Protein AF-A0A8J2LI51-F1 (afdb_monomer_lite)

Foldseek 3Di:
DAWQCEDPVQKTWDADQVFQKIKIKGFAQAQAWDKWKFQQVQKDFPQPQKWKFKDAPPDDRDTDRVQWDADPRIIIHTHGHGMIMMMMGGGIDGDPPDPDSNPPRHRTDDPDPPPPDD

Structure (mmCIF, N/CA/C/O backbone):
data_AF-A0A8J2LI51-F1
#
_entry.id   AF-A0A8J2LI51-F1
#
loop_
_atom_site.group_PDB
_atom_site.id
_atom_site.type_symbol
_atom_site.label_atom_id
_atom_site.label_alt_id
_atom_site.label_comp_id
_atom_site.label_asym_id
_atom_site.label_entity_id
_atom_site.label_seq_id
_atom_site.pdbx_PDB_ins_code
_atom_site.Cartn_x
_atom_site.Cartn_y
_atom_site.Cartn_z
_atom_site.occupancy
_atom_site.B_iso_or_equiv
_atom_site.auth_seq_id
_atom_site.auth_comp_id
_atom_site.auth_asym_id
_atom_site.auth_atom_id
_atom_site.pdbx_PDB_model_num
ATOM 1 N N . PHE A 1 1 ? 15.727 -4.122 2.240 1.00 63.25 1 PHE A N 1
ATOM 2 C CA . PHE A 1 1 ? 14.869 -2.933 2.363 1.00 63.25 1 PHE A CA 1
ATOM 3 C C . PHE A 1 1 ? 15.692 -1.755 2.838 1.00 63.25 1 PHE A C 1
ATOM 5 O O . PHE A 1 1 ? 16.420 -1.892 3.815 1.00 63.25 1 PHE A O 1
ATOM 12 N N . SER A 1 2 ? 15.566 -0.632 2.143 1.00 76.00 2 SER A N 1
ATOM 13 C CA . SER A 1 2 ? 15.996 0.690 2.588 1.00 76.00 2 SER A CA 1
ATOM 14 C C . SER A 1 2 ? 14.742 1.499 2.897 1.00 76.00 2 SER A C 1
ATOM 16 O O . SER A 1 2 ? 13.801 1.472 2.102 1.00 76.00 2 SER A O 1
ATOM 18 N N . ILE A 1 3 ? 14.712 2.181 4.044 1.00 76.12 3 ILE A N 1
ATOM 19 C CA . ILE A 1 3 ? 13.626 3.114 4.362 1.00 76.12 3 ILE A CA 1
ATOM 20 C C . ILE A 1 3 ? 13.740 4.297 3.404 1.00 76.12 3 ILE A C 1
ATOM 22 O O . ILE A 1 3 ? 14.815 4.880 3.259 1.00 76.12 3 ILE A O 1
ATOM 26 N N . ILE A 1 4 ? 12.632 4.613 2.749 1.00 75.75 4 ILE A N 1
ATOM 27 C CA . ILE A 1 4 ? 12.453 5.806 1.936 1.00 75.75 4 ILE A CA 1
ATOM 28 C C . ILE A 1 4 ? 11.485 6.661 2.746 1.00 75.75 4 ILE A C 1
ATOM 30 O O . ILE A 1 4 ? 10.382 6.223 3.054 1.00 75.75 4 ILE A O 1
ATOM 34 N N . ASN A 1 5 ? 11.937 7.808 3.236 1.00 63.59 5 ASN A N 1
ATOM 35 C CA . ASN A 1 5 ? 11.139 8.561 4.198 1.00 63.59 5 ASN A CA 1
ATOM 36 C C . ASN A 1 5 ? 9.884 9.146 3.525 1.00 63.59 5 ASN A C 1
ATOM 38 O O . ASN A 1 5 ? 9.931 9.481 2.346 1.00 63.59 5 ASN A O 1
ATOM 42 N N . THR A 1 6 ? 8.804 9.303 4.284 1.00 62.47 6 THR A N 1
ATOM 43 C CA . THR A 1 6 ? 7.607 10.080 3.919 1.00 62.47 6 THR A CA 1
ATOM 44 C C . THR A 1 6 ? 7.442 11.195 4.951 1.00 62.47 6 THR A C 1
ATOM 46 O O . THR A 1 6 ? 7.780 11.024 6.121 1.00 62.47 6 THR A O 1
ATOM 49 N N . ASN A 1 7 ? 7.017 12.387 4.530 1.00 64.62 7 ASN A N 1
ATOM 50 C CA . ASN A 1 7 ? 7.160 13.602 5.346 1.00 64.62 7 ASN A CA 1
ATOM 51 C C . ASN A 1 7 ? 6.026 13.854 6.362 1.00 64.62 7 ASN A C 1
ATOM 53 O O . ASN A 1 7 ? 6.123 14.798 7.146 1.00 64.62 7 ASN A O 1
ATOM 57 N N . ASP A 1 8 ? 4.967 13.046 6.354 1.00 70.50 8 ASP A N 1
ATOM 58 C CA . ASP A 1 8 ? 3.706 13.331 7.050 1.00 70.50 8 ASP A CA 1
ATOM 59 C C . ASP A 1 8 ? 3.616 12.728 8.465 1.00 70.50 8 ASP A C 1
ATOM 61 O O . ASP A 1 8 ? 2.678 13.012 9.210 1.00 70.50 8 ASP A O 1
ATOM 65 N N . GLY A 1 9 ? 4.591 11.892 8.842 1.00 78.38 9 GLY A N 1
ATOM 66 C CA . GLY A 1 9 ? 4.656 11.199 10.132 1.00 78.38 9 GLY A CA 1
ATOM 67 C C . GLY A 1 9 ? 3.652 10.054 10.308 1.00 78.38 9 GLY A C 1
ATOM 68 O O . GLY A 1 9 ? 3.697 9.373 11.331 1.00 78.38 9 GLY A O 1
ATOM 69 N N . ASN A 1 10 ? 2.778 9.827 9.327 1.00 87.00 10 ASN A N 1
ATOM 70 C CA . ASN A 1 10 ? 1.711 8.827 9.352 1.00 87.00 10 ASN A CA 1
ATOM 71 C C . ASN A 1 10 ? 1.864 7.783 8.241 1.00 87.00 10 ASN A C 1
ATOM 73 O O . ASN A 1 10 ? 1.200 6.749 8.275 1.00 87.00 10 ASN A O 1
ATOM 77 N N . THR A 1 11 ? 2.778 8.000 7.307 1.00 88.88 11 THR A N 1
ATOM 78 C CA . THR A 1 11 ? 3.217 7.000 6.349 1.00 88.88 11 THR A CA 1
ATOM 79 C C . THR A 1 11 ? 4.655 6.574 6.654 1.00 88.88 11 THR A C 1
ATOM 81 O O . THR A 1 11 ? 5.446 7.316 7.239 1.00 88.88 11 THR A O 1
ATOM 84 N N . LEU A 1 12 ? 5.004 5.355 6.252 1.00 89.44 12 LEU A N 1
ATOM 85 C CA . LEU A 1 12 ? 6.373 4.876 6.110 1.00 89.44 12 LEU A CA 1
ATOM 86 C C . LEU A 1 12 ? 6.515 4.200 4.747 1.00 89.44 12 LEU A C 1
ATOM 88 O O . LEU A 1 12 ? 5.745 3.290 4.438 1.00 89.44 12 LEU A O 1
ATOM 92 N N . ALA A 1 13 ? 7.530 4.570 3.965 1.00 88.50 13 ALA A N 1
ATOM 93 C CA . ALA A 1 13 ? 7.878 3.859 2.741 1.00 88.50 13 ALA A CA 1
ATOM 94 C C . ALA A 1 13 ? 9.188 3.068 2.892 1.00 88.50 13 ALA A C 1
ATOM 96 O O . ALA A 1 13 ? 10.131 3.450 3.588 1.00 88.50 13 ALA A O 1
ATOM 97 N N . ALA A 1 14 ? 9.262 1.916 2.235 1.00 89.12 14 ALA A N 1
ATOM 98 C CA . ALA A 1 14 ? 10.466 1.103 2.184 1.00 89.12 14 ALA A CA 1
ATOM 99 C C . ALA A 1 14 ? 10.589 0.416 0.830 1.00 89.12 14 ALA A C 1
ATOM 101 O O . ALA A 1 14 ? 9.619 -0.117 0.301 1.00 89.12 14 ALA A O 1
ATOM 102 N N . TYR A 1 15 ? 11.802 0.372 0.289 1.00 88.81 15 TYR A N 1
ATOM 103 C CA . TYR A 1 15 ? 12.073 -0.254 -1.000 1.00 88.81 15 TYR A CA 1
ATOM 104 C C . TYR A 1 15 ? 13.153 -1.320 -0.884 1.00 88.81 15 TYR A C 1
ATOM 106 O O . TYR A 1 15 ? 14.179 -1.135 -0.225 1.00 88.81 15 TYR A O 1
ATOM 114 N N . ASP A 1 16 ? 12.941 -2.452 -1.539 1.00 89.62 16 ASP A N 1
ATOM 115 C CA . ASP A 1 16 ? 13.952 -3.476 -1.739 1.00 89.62 16 ASP A CA 1
ATOM 116 C C . ASP A 1 16 ? 14.321 -3.589 -3.216 1.00 89.62 16 ASP A C 1
ATOM 118 O O . ASP A 1 16 ? 13.618 -4.214 -4.008 1.00 89.62 16 ASP A O 1
ATOM 122 N N . ALA A 1 17 ? 15.479 -3.030 -3.564 1.00 86.19 17 ALA A N 1
ATOM 123 C CA . ALA A 1 17 ? 16.000 -3.041 -4.926 1.00 86.19 17 ALA A CA 1
ATOM 124 C C . ALA A 1 17 ? 16.315 -4.446 -5.460 1.00 86.19 17 ALA A C 1
ATOM 126 O O . ALA A 1 17 ? 16.376 -4.629 -6.670 1.00 86.19 17 ALA A O 1
ATOM 127 N N . ARG A 1 18 ? 16.530 -5.438 -4.582 1.00 87.12 18 ARG A N 1
ATOM 128 C CA . ARG A 1 18 ? 16.831 -6.815 -5.007 1.00 87.12 18 ARG A CA 1
ATOM 129 C C . ARG A 1 18 ? 15.598 -7.526 -5.546 1.00 87.12 18 ARG A C 1
ATOM 131 O O . ARG A 1 18 ? 15.700 -8.239 -6.536 1.00 87.12 18 ARG A O 1
ATOM 138 N N . SER A 1 19 ? 14.461 -7.350 -4.877 1.00 89.44 19 SER A N 1
ATOM 139 C CA . SER A 1 19 ? 13.187 -7.960 -5.268 1.00 89.44 19 SER A CA 1
ATOM 140 C C . SER A 1 19 ? 12.292 -7.034 -6.094 1.00 89.44 19 SER A C 1
ATOM 142 O O . SER A 1 19 ? 11.272 -7.490 -6.600 1.00 89.44 19 SER A O 1
ATOM 144 N N . GLY A 1 20 ? 12.646 -5.751 -6.228 1.00 89.50 20 GLY A N 1
ATOM 145 C CA . GLY A 1 20 ? 11.799 -4.754 -6.881 1.00 89.50 20 GLY A CA 1
ATOM 146 C C . GLY A 1 20 ? 10.493 -4.532 -6.120 1.00 89.50 20 GLY A C 1
ATOM 147 O O . GLY A 1 20 ? 9.427 -4.473 -6.730 1.00 89.50 20 GLY A O 1
ATOM 148 N N . THR A 1 21 ? 10.569 -4.479 -4.787 1.00 92.44 21 THR A N 1
ATOM 149 C CA . THR A 1 21 ? 9.393 -4.363 -3.912 1.00 92.44 21 THR A CA 1
ATOM 150 C C . THR A 1 21 ? 9.366 -3.004 -3.230 1.00 92.44 21 THR A C 1
ATOM 152 O O . THR A 1 21 ? 10.287 -2.682 -2.479 1.00 92.44 21 THR A O 1
ATOM 155 N N . LEU A 1 22 ? 8.296 -2.238 -3.436 1.00 91.31 22 LEU A N 1
ATOM 156 C CA . LEU A 1 22 ? 7.972 -1.042 -2.659 1.00 91.31 22 LEU A CA 1
ATOM 157 C C . LEU A 1 22 ? 6.870 -1.384 -1.657 1.00 91.31 22 LEU A C 1
ATOM 159 O O . LEU A 1 22 ? 5.852 -1.969 -2.014 1.00 91.31 22 LEU A O 1
ATOM 163 N N . VAL A 1 23 ? 7.075 -1.004 -0.404 1.00 92.88 23 VAL A N 1
ATOM 164 C CA . VAL A 1 23 ? 6.105 -1.136 0.678 1.00 92.88 23 VAL A CA 1
ATOM 165 C C . VAL A 1 23 ? 5.761 0.256 1.178 1.00 92.88 23 VAL A C 1
ATOM 167 O O . VAL A 1 23 ? 6.664 1.032 1.479 1.00 92.88 23 VAL A O 1
ATOM 170 N N . LEU A 1 24 ? 4.470 0.548 1.289 1.00 92.38 24 LEU A N 1
ATOM 171 C CA . LEU A 1 24 ? 3.933 1.733 1.948 1.00 92.38 24 LEU A CA 1
ATOM 172 C C . LEU A 1 24 ? 3.103 1.264 3.139 1.00 92.38 24 LEU A C 1
ATOM 174 O O . LEU A 1 24 ? 2.193 0.454 2.978 1.00 92.38 24 LEU A O 1
ATOM 178 N N . VAL A 1 25 ? 3.407 1.757 4.330 1.00 94.25 25 VAL A N 1
ATOM 179 C CA . VAL A 1 25 ? 2.587 1.551 5.524 1.00 94.25 25 VAL A CA 1
ATOM 180 C C . VAL A 1 25 ? 1.929 2.875 5.845 1.00 94.25 25 VAL A C 1
ATOM 182 O O . VAL A 1 25 ? 2.621 3.839 6.138 1.00 94.25 25 VAL A O 1
ATOM 185 N N . VAL A 1 26 ? 0.606 2.912 5.777 1.00 94.12 26 VAL A N 1
ATOM 186 C CA . VAL A 1 26 ? -0.215 4.102 5.993 1.00 94.12 26 VAL A CA 1
ATOM 187 C C . VAL A 1 26 ? -0.976 3.929 7.295 1.00 94.12 26 VAL A C 1
ATOM 189 O O . VAL A 1 26 ? -1.710 2.956 7.458 1.00 94.12 26 VAL A O 1
ATOM 192 N N . ILE A 1 27 ? -0.818 4.876 8.207 1.00 95.19 27 ILE A N 1
ATOM 193 C CA . ILE A 1 27 ? -1.480 4.920 9.505 1.00 95.19 27 ILE A CA 1
ATOM 194 C C . ILE A 1 27 ? -2.453 6.095 9.468 1.00 95.19 27 ILE A C 1
ATOM 196 O O . ILE A 1 27 ? -2.049 7.239 9.296 1.00 95.19 27 ILE A O 1
ATOM 200 N N . ASN A 1 28 ? -3.744 5.828 9.641 1.00 95.69 28 ASN A N 1
ATOM 201 C CA . ASN A 1 28 ? -4.725 6.870 9.906 1.00 95.69 28 ASN A CA 1
ATOM 202 C C . ASN A 1 28 ? -5.169 6.774 11.373 1.00 95.69 28 ASN A C 1
ATOM 204 O O . ASN A 1 28 ? -6.014 5.939 11.696 1.00 95.69 28 ASN A O 1
ATOM 208 N N . PRO A 1 29 ? -4.607 7.595 12.276 1.00 95.38 29 PRO A N 1
ATOM 209 C CA . PRO A 1 29 ? -5.000 7.601 13.680 1.00 95.38 29 PRO A CA 1
ATOM 210 C C . PRO A 1 29 ? -6.257 8.444 13.947 1.00 95.38 29 PRO A C 1
ATOM 212 O O . PRO A 1 29 ? -6.717 8.495 15.088 1.00 95.38 29 PRO A O 1
ATOM 215 N N . SER A 1 30 ? -6.781 9.163 12.949 1.00 95.06 30 SER A N 1
ATOM 216 C CA . SER A 1 30 ? -7.919 10.056 13.144 1.00 95.06 30 SER A CA 1
ATOM 217 C C . SER A 1 30 ? -9.237 9.281 13.223 1.00 95.06 30 SER A C 1
ATOM 219 O O . SER A 1 30 ? -9.319 8.091 12.912 1.00 95.06 30 SER A O 1
ATOM 221 N N . LYS A 1 31 ? -10.286 9.969 13.685 1.00 96.00 31 LYS A N 1
ATOM 222 C CA . LYS A 1 31 ? -11.653 9.429 13.759 1.00 96.00 31 LYS A CA 1
ATOM 223 C C . LYS A 1 31 ? -12.405 9.511 12.430 1.00 96.00 31 LYS A C 1
ATOM 225 O O . LYS A 1 31 ? -13.534 9.043 12.355 1.00 96.00 31 LYS A O 1
ATOM 230 N N . GLU A 1 32 ? -11.779 10.081 11.406 1.00 95.62 32 GLU A N 1
ATOM 231 C CA . GLU A 1 32 ? -12.374 10.304 10.095 1.00 95.62 32 GLU A CA 1
ATOM 232 C C . GLU A 1 32 ? -11.595 9.545 9.021 1.00 95.62 32 GLU A C 1
ATOM 234 O O . GLU A 1 32 ? -10.424 9.202 9.186 1.00 95.62 32 GLU A O 1
ATOM 239 N N . ASN A 1 33 ? -12.243 9.283 7.890 1.00 94.12 33 ASN A N 1
ATOM 240 C CA . ASN A 1 33 ? -11.549 8.717 6.740 1.00 94.12 33 ASN A CA 1
ATOM 241 C C . ASN A 1 33 ? -10.677 9.789 6.077 1.00 94.12 33 ASN A C 1
ATOM 243 O O . ASN A 1 33 ? -11.101 10.932 5.913 1.00 94.12 33 ASN A O 1
ATOM 247 N N . GLU A 1 34 ? -9.491 9.402 5.620 1.00 93.38 34 GLU A N 1
ATOM 248 C CA . GLU A 1 34 ? -8.531 10.316 5.004 1.00 93.38 34 GLU A CA 1
ATOM 249 C C . GLU A 1 34 ? -8.126 9.830 3.618 1.00 93.38 34 GLU A C 1
ATOM 251 O O . GLU A 1 34 ? -7.702 8.688 3.437 1.00 93.38 34 GLU A O 1
ATOM 256 N N . GLN A 1 35 ? -8.226 10.709 2.621 1.00 92.50 35 GLN A N 1
ATOM 257 C CA . GLN A 1 35 ? -7.705 10.410 1.295 1.00 92.50 35 GLN A CA 1
ATOM 258 C C . GLN A 1 35 ? -6.182 10.537 1.302 1.00 92.50 35 GLN A C 1
ATOM 260 O O . GLN A 1 35 ? -5.632 11.580 1.647 1.00 92.50 35 GLN A O 1
ATOM 265 N N . ARG A 1 36 ? -5.508 9.471 0.881 1.00 90.62 36 ARG A N 1
ATOM 266 C CA . ARG A 1 36 ? -4.058 9.385 0.746 1.00 90.62 36 ARG A CA 1
ATOM 267 C C . ARG A 1 36 ? -3.697 9.287 -0.724 1.00 90.62 36 ARG A C 1
ATOM 269 O O . ARG A 1 36 ? -4.294 8.501 -1.462 1.00 90.62 36 ARG A O 1
ATOM 276 N N . VAL A 1 37 ? -2.753 10.124 -1.139 1.00 90.12 37 VAL A N 1
ATOM 277 C CA . VAL A 1 37 ? -2.327 10.261 -2.531 1.00 90.12 37 VAL A CA 1
ATOM 278 C C . VAL A 1 37 ? -0.810 10.185 -2.580 1.00 90.12 37 VAL A C 1
ATOM 280 O O . VAL A 1 37 ? -0.126 11.002 -1.964 1.00 90.12 37 VAL A O 1
ATOM 283 N N . PHE A 1 38 ? -0.300 9.210 -3.326 1.00 87.81 38 PHE A N 1
ATOM 284 C CA . PHE A 1 38 ? 1.129 8.987 -3.501 1.00 87.81 38 PHE A CA 1
ATOM 285 C C . PHE A 1 38 ? 1.505 9.164 -4.966 1.00 87.81 38 PHE A C 1
ATOM 287 O O . PHE A 1 38 ? 0.941 8.501 -5.842 1.00 87.81 38 PHE A O 1
ATOM 294 N N . ASN A 1 39 ? 2.477 10.036 -5.225 1.00 87.31 39 ASN A N 1
ATOM 295 C CA . ASN A 1 39 ? 3.099 10.157 -6.530 1.00 87.31 39 ASN A CA 1
ATOM 296 C C . ASN A 1 39 ? 4.235 9.130 -6.648 1.00 87.31 39 ASN A C 1
ATOM 298 O O . ASN A 1 39 ? 5.212 9.174 -5.904 1.00 87.31 39 ASN A O 1
ATOM 302 N N . LEU A 1 40 ? 4.110 8.205 -7.601 1.00 87.31 40 LEU A N 1
ATOM 303 C CA . LEU A 1 40 ? 5.094 7.15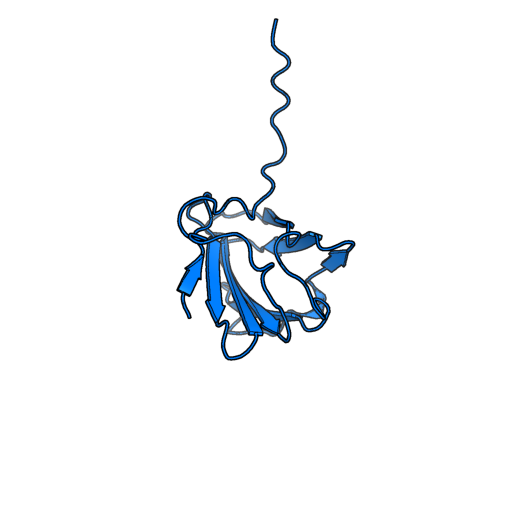8 -7.867 1.00 87.31 40 LEU A CA 1
ATOM 304 C C . LEU A 1 40 ? 5.972 7.462 -9.093 1.00 87.31 40 LEU A C 1
ATOM 306 O O . LEU A 1 40 ? 6.522 6.539 -9.689 1.00 87.31 40 LEU A O 1
ATOM 310 N N . ASP A 1 41 ? 6.123 8.726 -9.496 1.00 85.19 41 ASP A N 1
ATOM 311 C CA . ASP A 1 41 ? 6.888 9.126 -10.688 1.00 85.19 41 ASP A CA 1
ATOM 312 C C . ASP A 1 41 ? 8.347 8.656 -10.680 1.00 85.19 41 ASP A C 1
ATOM 314 O O . ASP A 1 41 ? 8.887 8.305 -11.735 1.00 85.19 41 ASP A O 1
ATOM 318 N N . LEU A 1 42 ? 8.957 8.579 -9.494 1.00 81.44 42 LEU A N 1
ATOM 319 C CA . LEU A 1 42 ? 10.321 8.076 -9.297 1.00 81.44 42 LEU A CA 1
ATOM 320 C C . LEU A 1 42 ? 10.441 6.554 -9.504 1.00 81.44 42 LEU A C 1
ATOM 322 O O . LEU A 1 42 ? 11.557 6.037 -9.631 1.00 81.44 42 LEU A O 1
ATOM 326 N N . PHE A 1 43 ? 9.309 5.846 -9.570 1.00 85.06 43 PHE A N 1
ATOM 327 C CA . PHE A 1 43 ? 9.233 4.415 -9.827 1.00 85.06 43 PHE A CA 1
ATOM 328 C C . PHE A 1 43 ? 8.841 4.110 -11.283 1.00 85.06 43 PHE A C 1
ATOM 330 O O . PHE A 1 43 ? 8.023 4.775 -11.934 1.00 85.06 43 PHE A O 1
ATOM 337 N N . PHE A 1 44 ? 9.446 3.051 -11.804 1.00 83.75 44 PHE A N 1
ATOM 338 C CA . PHE A 1 44 ? 9.268 2.518 -13.148 1.00 83.75 44 PHE A CA 1
ATOM 339 C C . PHE A 1 44 ? 8.971 1.015 -13.073 1.00 83.75 44 PHE A C 1
ATOM 341 O O . PHE A 1 44 ? 9.096 0.398 -12.016 1.00 83.75 44 PHE A O 1
ATOM 348 N N . GLY A 1 45 ? 8.574 0.417 -14.197 1.00 82.00 45 GLY A N 1
ATOM 349 C CA . GLY A 1 45 ? 8.161 -0.988 -14.257 1.00 82.00 45 GLY A CA 1
ATOM 350 C C . GLY A 1 45 ? 6.644 -1.171 -14.166 1.00 82.00 45 GLY A C 1
ATOM 351 O O . GLY A 1 45 ? 5.878 -0.249 -14.455 1.00 82.00 45 GLY A O 1
ATOM 352 N N . SER A 1 46 ? 6.209 -2.384 -13.816 1.00 80.00 46 SER A N 1
ATOM 353 C CA . SER A 1 46 ? 4.785 -2.723 -13.714 1.00 80.00 46 SER A CA 1
ATOM 354 C C . SER A 1 46 ? 4.245 -2.278 -12.359 1.00 80.00 46 SER A C 1
ATOM 356 O O . SER A 1 46 ? 4.336 -3.002 -11.377 1.00 80.00 46 SER A O 1
ATOM 358 N N . LEU A 1 47 ? 3.658 -1.084 -12.298 1.00 82.06 47 LEU A N 1
ATOM 359 C CA . LEU A 1 47 ? 3.051 -0.574 -11.063 1.00 82.06 47 LEU A CA 1
ATOM 360 C C . LEU A 1 47 ? 1.681 -1.212 -10.750 1.00 82.06 47 LEU A C 1
ATOM 362 O O . LEU A 1 47 ? 1.112 -0.948 -9.698 1.00 82.06 47 LEU A O 1
ATOM 366 N N . ASN A 1 48 ? 1.144 -2.054 -11.639 1.00 78.62 48 ASN A N 1
ATOM 367 C CA . ASN A 1 48 ? -0.216 -2.597 -11.527 1.00 78.62 48 ASN A CA 1
ATOM 368 C C . ASN A 1 48 ? -0.327 -3.789 -10.558 1.00 78.62 48 ASN A C 1
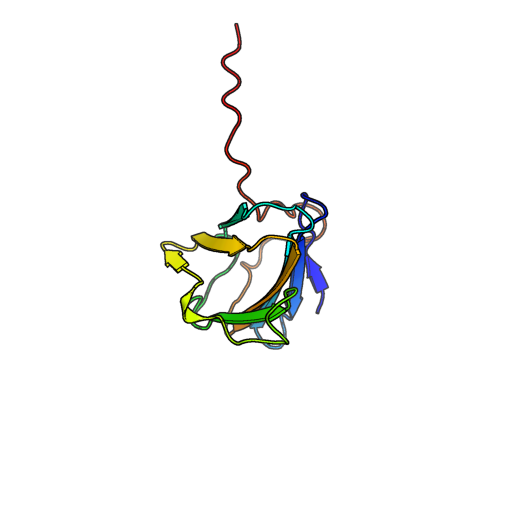ATOM 370 O O . ASN A 1 48 ? -1.429 -4.251 -10.272 1.00 78.62 48 ASN A O 1
ATOM 374 N N . GLU A 1 49 ? 0.796 -4.307 -10.058 1.00 87.62 49 GLU A N 1
ATOM 375 C CA . GLU A 1 49 ? 0.828 -5.417 -9.102 1.00 87.62 49 GLU A CA 1
ATOM 376 C C . GLU A 1 49 ? 0.828 -4.896 -7.665 1.00 87.62 49 GLU A C 1
ATOM 378 O O . GLU A 1 49 ? 1.837 -4.960 -6.958 1.00 87.62 49 GLU A O 1
ATOM 383 N N . ILE A 1 50 ? -0.321 -4.359 -7.250 1.00 93.50 50 ILE A N 1
ATOM 384 C CA . ILE A 1 50 ? -0.529 -3.820 -5.907 1.00 93.50 50 ILE A CA 1
ATOM 385 C C . ILE A 1 50 ? -1.337 -4.811 -5.079 1.00 93.50 50 ILE A C 1
ATOM 387 O O . ILE A 1 50 ? -2.432 -5.220 -5.461 1.00 93.50 50 ILE A O 1
ATOM 391 N N . THR A 1 51 ? -0.821 -5.154 -3.905 1.00 96.88 51 THR A N 1
ATOM 392 C CA . THR A 1 51 ? -1.599 -5.820 -2.858 1.00 96.88 51 THR A CA 1
ATOM 393 C C . THR A 1 51 ? -1.721 -4.905 -1.658 1.00 96.88 51 THR A C 1
ATOM 395 O O . THR A 1 51 ? -0.724 -4.309 -1.256 1.00 96.88 51 THR A O 1
ATOM 398 N N . ALA A 1 52 ? -2.907 -4.827 -1.063 1.00 97.44 52 ALA A N 1
ATOM 399 C CA . ALA A 1 52 ? -3.134 -4.048 0.144 1.00 97.44 52 ALA A CA 1
ATOM 400 C C . ALA A 1 52 ? -3.803 -4.889 1.231 1.00 97.44 52 ALA A C 1
ATOM 402 O O . ALA A 1 52 ? -4.767 -5.616 0.966 1.00 97.44 52 ALA A O 1
ATOM 403 N N . THR A 1 53 ? -3.293 -4.774 2.455 1.00 98.25 53 THR A N 1
ATOM 404 C CA . THR A 1 53 ? -3.896 -5.365 3.652 1.00 98.25 53 THR A CA 1
ATOM 405 C C . THR A 1 53 ? -4.150 -4.304 4.709 1.00 98.25 53 THR A C 1
ATOM 407 O O . THR A 1 53 ? -3.286 -3.472 4.978 1.00 98.25 53 THR A O 1
ATOM 410 N N . ARG A 1 54 ? -5.339 -4.329 5.312 1.00 98.00 54 ARG A N 1
ATOM 411 C CA . ARG A 1 54 ? -5.778 -3.365 6.323 1.00 98.00 54 ARG A CA 1
ATOM 412 C C . ARG A 1 54 ? -6.059 -4.049 7.654 1.00 98.00 54 ARG A C 1
ATOM 414 O O . ARG A 1 54 ? -6.650 -5.127 7.705 1.00 98.00 54 ARG A O 1
ATOM 421 N N . THR A 1 55 ? -5.676 -3.378 8.729 1.00 98.19 55 THR A N 1
ATOM 422 C CA . THR A 1 55 ? -6.157 -3.646 10.082 1.00 98.19 55 THR A CA 1
ATOM 423 C C . THR A 1 55 ? -6.858 -2.394 10.599 1.00 98.19 55 THR A C 1
ATOM 425 O O . THR A 1 55 ? -6.322 -1.293 10.491 1.00 98.19 55 THR A O 1
ATOM 428 N N . SER A 1 56 ? -8.056 -2.566 11.142 1.00 97.06 56 SER A N 1
ATOM 429 C CA . SER A 1 56 ? -8.918 -1.519 11.700 1.00 97.06 56 SER A CA 1
ATOM 430 C C . SER A 1 56 ? -9.663 -2.089 12.922 1.00 97.06 56 SER A C 1
ATOM 432 O O . SER A 1 56 ? -9.499 -3.273 13.229 1.00 97.06 56 SER A O 1
ATOM 434 N N . PRO A 1 57 ? -10.500 -1.317 13.638 1.00 96.56 57 PRO A N 1
ATOM 435 C CA . PRO A 1 57 ? -11.272 -1.852 14.762 1.00 96.56 57 PRO A CA 1
ATOM 436 C C . PRO A 1 57 ? -12.196 -3.023 14.384 1.00 96.56 57 PRO A C 1
ATOM 438 O O . PRO A 1 57 ? -12.532 -3.836 15.243 1.00 96.56 57 PRO A O 1
ATOM 441 N N . SER A 1 58 ? -12.608 -3.113 13.113 1.00 95.50 58 SER A N 1
ATOM 442 C CA . SER A 1 58 ? -13.519 -4.147 12.600 1.00 95.50 58 SER A CA 1
ATOM 443 C C . SER A 1 58 ? -12.867 -5.160 11.657 1.00 95.50 58 SER A C 1
ATOM 445 O O . SER A 1 58 ? -13.510 -6.138 11.284 1.00 95.50 58 SER A O 1
ATOM 447 N N . GLU A 1 59 ? -11.619 -4.944 11.244 1.00 95.38 59 GLU A N 1
ATOM 448 C CA . GLU A 1 59 ? -10.933 -5.776 10.253 1.00 95.38 59 GLU A CA 1
ATOM 449 C C . GLU A 1 59 ? -9.556 -6.189 10.761 1.00 95.38 59 GLU A C 1
ATOM 451 O O . GLU A 1 59 ? -8.779 -5.365 11.238 1.00 95.38 59 GLU A O 1
ATOM 456 N N . GLN A 1 60 ? -9.211 -7.463 10.595 1.00 96.31 60 GLN A N 1
ATOM 457 C CA . GLN A 1 60 ? -7.908 -7.985 10.985 1.00 96.31 60 GLN A CA 1
ATOM 458 C C . GLN A 1 60 ? -7.178 -8.507 9.752 1.00 96.31 60 GLN A C 1
ATOM 460 O O . GLN A 1 60 ? -7.516 -9.571 9.238 1.00 96.31 60 GLN A O 1
ATOM 465 N N . HIS A 1 61 ? -6.159 -7.771 9.299 1.00 95.94 61 HIS A N 1
ATOM 466 C CA . HIS A 1 61 ? -5.342 -8.148 8.141 1.00 95.94 61 HIS A CA 1
ATOM 467 C C . HIS A 1 61 ? -6.173 -8.451 6.873 1.00 95.94 61 HIS A C 1
ATOM 469 O O . HIS A 1 61 ? -5.870 -9.363 6.102 1.00 95.94 61 HIS A O 1
ATOM 475 N N . GLN A 1 62 ? -7.246 -7.689 6.665 1.00 98.00 62 GLN A N 1
ATOM 476 C CA . GLN A 1 62 ? -8.188 -7.867 5.567 1.00 98.00 62 GLN A CA 1
ATOM 477 C C . GLN A 1 62 ? -7.548 -7.453 4.240 1.00 98.00 62 GLN A C 1
ATOM 479 O O . GLN A 1 62 ? -6.919 -6.400 4.159 1.00 98.00 62 GLN A O 1
ATOM 484 N N . ASN A 1 63 ? -7.725 -8.250 3.181 1.00 97.56 63 ASN A N 1
ATOM 485 C CA . ASN A 1 63 ? -7.300 -7.847 1.840 1.00 97.56 63 ASN A CA 1
ATOM 486 C C .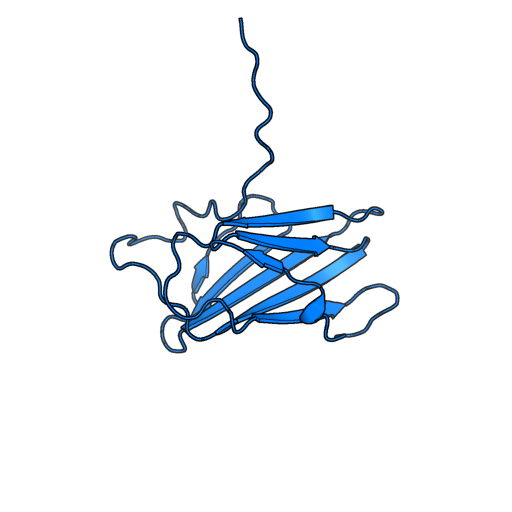 ASN A 1 63 ? -8.253 -6.777 1.291 1.00 97.56 63 ASN A C 1
ATOM 488 O O . ASN A 1 63 ? -9.466 -6.997 1.228 1.00 97.56 63 ASN A O 1
ATOM 492 N N . VAL A 1 64 ? -7.679 -5.641 0.898 1.00 97.31 64 VAL A N 1
ATOM 493 C CA . VAL A 1 64 ? -8.385 -4.451 0.400 1.00 97.31 64 VAL A CA 1
ATOM 494 C C . VAL A 1 64 ? -7.776 -3.946 -0.910 1.00 97.31 64 VAL A C 1
ATOM 496 O O . VAL A 1 64 ? -7.873 -2.771 -1.248 1.00 97.31 64 VAL A O 1
ATOM 499 N N . SER A 1 65 ? -7.119 -4.828 -1.668 1.00 96.19 65 SER A N 1
ATOM 500 C CA . SER A 1 65 ? -6.389 -4.452 -2.892 1.00 96.19 65 SER A CA 1
ATOM 501 C C . SER A 1 65 ? -7.303 -3.802 -3.939 1.00 96.19 65 SER A C 1
ATOM 503 O O . SER A 1 65 ? -6.871 -2.926 -4.677 1.00 96.19 65 SER A O 1
ATOM 505 N N . GLN A 1 66 ? -8.582 -4.184 -3.960 1.00 94.75 66 GLN A N 1
ATOM 506 C CA . GLN A 1 66 ? -9.623 -3.612 -4.819 1.00 94.75 66 GLN A CA 1
ATOM 507 C C . GLN A 1 66 ? -10.014 -2.165 -4.475 1.00 94.75 66 GLN A C 1
ATOM 509 O O . GLN A 1 66 ? -10.654 -1.504 -5.286 1.00 94.75 66 GLN A O 1
ATOM 514 N N . GLU A 1 67 ? -9.676 -1.681 -3.278 1.00 94.38 67 GLU A N 1
ATOM 515 C CA . GLU A 1 67 ? -9.983 -0.318 -2.817 1.00 94.38 67 GLU A CA 1
ATOM 516 C C . GLU A 1 67 ? -8.868 0.678 -3.173 1.00 94.38 67 GLU A C 1
ATOM 518 O O . GLU A 1 67 ? -9.007 1.882 -2.955 1.00 94.38 67 GLU A O 1
ATOM 523 N N . VAL A 1 68 ? -7.754 0.182 -3.719 1.00 94.50 68 VAL A N 1
ATOM 524 C CA . VAL A 1 68 ? -6.614 0.995 -4.133 1.00 94.50 68 VAL A CA 1
ATOM 525 C C . VAL A 1 68 ? -6.726 1.309 -5.617 1.00 94.50 68 VAL A C 1
ATOM 527 O O . VAL A 1 68 ? -6.786 0.411 -6.456 1.00 94.50 68 VAL A O 1
ATOM 530 N N . ALA A 1 69 ? -6.708 2.596 -5.951 1.00 93.25 69 ALA A N 1
ATOM 531 C CA . ALA A 1 69 ? -6.687 3.056 -7.330 1.00 93.25 69 ALA A CA 1
ATOM 532 C C . ALA A 1 69 ? -5.271 3.480 -7.725 1.00 93.25 69 ALA A C 1
ATOM 534 O O . ALA A 1 69 ? -4.621 4.235 -7.004 1.00 93.25 69 ALA A O 1
ATOM 535 N N . LEU A 1 70 ? -4.813 3.047 -8.899 1.00 91.81 70 LEU A N 1
ATOM 536 C CA . LEU A 1 70 ? -3.593 3.544 -9.527 1.00 91.81 70 LEU A CA 1
ATOM 537 C C . LEU A 1 70 ? -3.928 4.060 -10.925 1.00 91.81 70 LEU A C 1
ATOM 539 O O . LEU A 1 70 ? -4.330 3.293 -11.799 1.00 91.81 70 LEU A O 1
ATOM 543 N N . VAL A 1 71 ? -3.730 5.356 -11.147 1.00 90.75 71 VAL A N 1
ATOM 544 C CA . VAL A 1 71 ? -3.938 6.000 -12.450 1.00 90.75 71 VAL A CA 1
ATOM 545 C C . VAL A 1 71 ? -2.749 6.905 -12.726 1.00 90.75 71 VAL A C 1
ATOM 547 O O . VAL A 1 71 ? -2.402 7.726 -11.886 1.00 90.75 71 VAL A O 1
ATOM 550 N N . ASN A 1 72 ? -2.111 6.762 -13.892 1.00 88.88 72 ASN A N 1
ATOM 551 C CA . ASN A 1 72 ? -0.975 7.601 -14.305 1.00 88.88 72 ASN A CA 1
ATOM 552 C C . ASN A 1 72 ? 0.111 7.744 -13.217 1.00 88.88 72 ASN A C 1
AT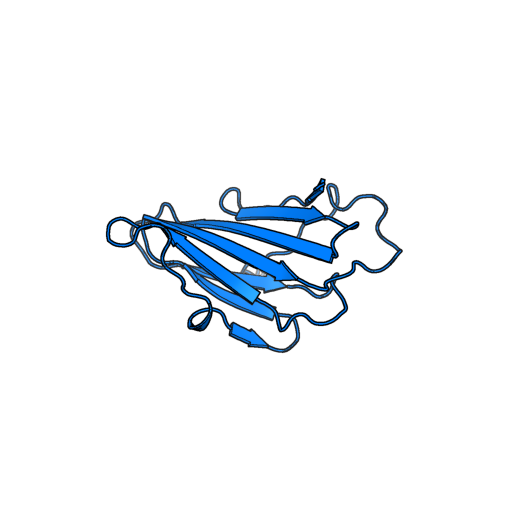OM 554 O O . ASN A 1 72 ? 0.533 8.852 -12.909 1.00 88.88 72 ASN A O 1
ATOM 558 N N . LYS A 1 73 ? 0.524 6.627 -12.597 1.00 88.06 73 LYS A N 1
ATOM 559 C CA . LYS A 1 73 ? 1.495 6.577 -11.480 1.00 88.06 73 LYS A CA 1
ATOM 560 C C . LYS A 1 73 ? 1.080 7.298 -10.189 1.00 88.06 73 LYS A C 1
ATOM 562 O O . LYS A 1 73 ? 1.872 7.384 -9.259 1.00 88.06 73 LYS A O 1
ATOM 567 N N . THR A 1 74 ? -0.158 7.766 -10.094 1.00 89.12 74 THR A N 1
ATOM 568 C CA . THR A 1 74 ? -0.722 8.302 -8.855 1.00 89.12 74 THR A CA 1
ATOM 569 C C . THR A 1 74 ? -1.537 7.218 -8.166 1.00 89.12 74 THR A C 1
ATOM 571 O O . THR A 1 74 ? -2.557 6.768 -8.697 1.00 89.12 74 THR A O 1
ATOM 574 N N . LEU A 1 75 ? -1.077 6.784 -6.993 1.00 91.31 75 LEU A N 1
ATOM 575 C CA . LEU A 1 75 ? -1.810 5.860 -6.135 1.00 91.31 75 LEU A CA 1
ATOM 576 C C . LEU A 1 75 ? -2.738 6.666 -5.233 1.00 91.31 75 LEU A C 1
ATOM 578 O O . LEU A 1 75 ? -2.293 7.569 -4.533 1.00 91.31 75 LEU A O 1
ATOM 582 N N . THR A 1 76 ? -4.023 6.332 -5.237 1.00 91.81 76 THR A N 1
ATOM 583 C CA . THR A 1 76 ? -5.029 6.932 -4.359 1.00 91.81 76 THR A CA 1
ATOM 584 C C . THR A 1 76 ? -5.686 5.854 -3.511 1.00 91.81 76 THR A C 1
ATOM 586 O O . THR A 1 76 ? -6.098 4.812 -4.023 1.00 91.81 76 THR A O 1
ATOM 589 N N . TYR A 1 77 ? -5.809 6.123 -2.216 1.00 92.31 77 TYR A N 1
ATOM 590 C CA . TYR A 1 77 ? -6.450 5.238 -1.253 1.00 92.31 77 TYR A CA 1
ATOM 591 C C . TYR A 1 77 ? -7.225 6.053 -0.216 1.00 92.31 77 TYR A C 1
ATOM 593 O O . TYR A 1 77 ? -6.707 7.030 0.320 1.00 92.31 77 TYR A O 1
ATOM 601 N N . LEU A 1 78 ? -8.465 5.662 0.076 1.00 94.25 78 LEU A N 1
ATOM 602 C CA . LEU A 1 78 ? -9.235 6.241 1.175 1.00 94.25 78 LEU A CA 1
ATOM 603 C C . LEU A 1 78 ? -8.942 5.436 2.443 1.00 94.25 78 LEU A C 1
ATOM 605 O O . LEU A 1 78 ? -9.513 4.369 2.640 1.00 94.25 78 LEU A O 1
ATOM 609 N N . SER A 1 79 ? -8.042 5.940 3.284 1.00 94.31 79 SER A N 1
ATOM 610 C CA . SER A 1 79 ? -7.653 5.293 4.534 1.00 94.31 79 SER A CA 1
ATOM 611 C C . SER A 1 79 ? -8.760 5.441 5.577 1.00 94.31 79 SER A C 1
ATOM 613 O O . SER A 1 79 ? -9.057 6.575 5.970 1.00 94.31 79 SER A O 1
ATOM 615 N N . PRO A 1 80 ? -9.387 4.348 6.047 1.00 96.75 80 PRO A N 1
ATOM 616 C CA . PRO A 1 80 ? -10.435 4.451 7.052 1.00 96.75 80 PRO A CA 1
ATOM 617 C C . PRO A 1 80 ? -9.925 5.021 8.370 1.00 96.75 80 PRO A C 1
ATOM 619 O O . PRO A 1 80 ? -8.738 4.890 8.684 1.00 96.75 80 PRO A O 1
ATOM 622 N N . ALA A 1 81 ? -10.831 5.608 9.146 1.00 96.75 81 ALA A N 1
ATOM 623 C CA . ALA A 1 81 ? -10.564 6.023 10.517 1.00 96.75 81 ALA A CA 1
ATOM 624 C C . ALA A 1 81 ? -9.911 4.895 11.337 1.00 96.75 81 ALA A C 1
ATOM 626 O O . ALA A 1 81 ? -10.286 3.725 11.221 1.00 96.75 81 ALA A O 1
ATOM 627 N N . GLU A 1 82 ? -8.954 5.264 12.186 1.00 97.69 82 GLU A N 1
ATOM 628 C CA . GLU A 1 82 ? -8.278 4.372 13.139 1.00 97.69 82 GLU A CA 1
ATOM 629 C C . GLU A 1 82 ? -7.701 3.089 12.512 1.00 97.69 82 GLU A C 1
ATOM 631 O O . GLU A 1 82 ? -7.826 1.995 13.068 1.00 97.69 82 GLU A O 1
ATOM 636 N N . SER A 1 83 ? -7.073 3.204 11.342 1.00 97.81 83 SER A N 1
ATOM 637 C CA . SER A 1 83 ? -6.594 2.051 10.577 1.00 97.81 83 SER A CA 1
ATOM 638 C C . SER A 1 83 ? -5.102 2.095 10.260 1.00 97.81 83 SER A C 1
ATOM 640 O O . SER A 1 83 ? -4.466 3.149 10.223 1.00 97.81 83 SER A O 1
ATOM 642 N N . ILE A 1 84 ? -4.541 0.913 10.004 1.00 97.81 84 ILE A N 1
ATOM 643 C CA . ILE A 1 84 ? -3.212 0.731 9.425 1.00 97.81 84 ILE A CA 1
ATOM 644 C C . ILE A 1 84 ? -3.376 -0.087 8.151 1.00 97.81 84 ILE A C 1
ATOM 646 O O . ILE A 1 84 ? -3.964 -1.169 8.177 1.00 97.81 84 ILE A O 1
ATOM 650 N N . THR A 1 85 ? -2.850 0.414 7.039 1.00 97.62 85 THR A N 1
ATOM 651 C CA . THR A 1 85 ? -2.884 -0.263 5.741 1.00 97.62 85 THR A CA 1
ATOM 652 C C . THR A 1 85 ? -1.471 -0.445 5.208 1.00 97.62 85 THR A C 1
ATOM 654 O O . THR A 1 85 ? -0.720 0.518 5.092 1.00 97.62 85 THR A O 1
ATOM 657 N N . THR A 1 86 ? -1.118 -1.674 4.848 1.00 97.19 86 THR A N 1
ATOM 658 C CA . THR A 1 86 ? 0.141 -1.997 4.176 1.00 97.19 86 THR A CA 1
ATOM 659 C C . THR A 1 86 ? -0.137 -2.218 2.700 1.00 97.19 86 THR A C 1
ATOM 661 O O . THR A 1 86 ? -0.837 -3.163 2.340 1.00 97.19 86 THR A O 1
ATOM 664 N N . LEU A 1 87 ? 0.428 -1.371 1.847 1.00 95.56 87 LEU A N 1
ATOM 665 C CA . LEU A 1 87 ? 0.420 -1.521 0.400 1.00 95.56 87 LEU A CA 1
ATOM 666 C C . LEU A 1 87 ? 1.774 -2.062 -0.051 1.00 95.56 87 LEU A C 1
ATOM 668 O O . LEU A 1 87 ? 2.820 -1.570 0.365 1.00 95.56 87 LEU A O 1
ATOM 672 N N . VAL A 1 88 ? 1.758 -3.070 -0.913 1.00 95.44 88 VAL A N 1
ATOM 673 C CA . VAL A 1 88 ? 2.957 -3.688 -1.478 1.00 95.44 88 VAL A CA 1
ATOM 674 C C . VAL A 1 88 ? 2.837 -3.662 -2.988 1.00 95.44 88 VAL A C 1
ATOM 676 O O . VAL A 1 88 ? 1.908 -4.245 -3.543 1.00 95.44 88 VAL A O 1
ATOM 679 N N . LEU A 1 89 ? 3.791 -3.001 -3.634 1.00 94.00 89 LEU A N 1
ATOM 680 C CA . LEU A 1 89 ? 3.946 -2.958 -5.077 1.00 94.00 89 LEU A CA 1
ATOM 681 C C . LEU A 1 89 ? 5.147 -3.819 -5.460 1.00 94.00 89 LEU A C 1
ATOM 683 O O . LEU A 1 89 ? 6.227 -3.679 -4.879 1.00 94.00 89 LEU A O 1
ATOM 687 N N . LYS A 1 90 ? 4.959 -4.713 -6.429 1.00 92.69 90 LYS A N 1
ATOM 688 C CA . LYS A 1 90 ? 6.013 -5.596 -6.947 1.00 92.69 90 LYS A CA 1
ATOM 689 C C . LYS A 1 90 ? 6.470 -5.162 -8.331 1.00 92.69 90 LYS A C 1
ATOM 691 O O . LYS A 1 90 ? 5.781 -4.411 -9.008 1.00 92.69 90 LYS A O 1
ATOM 696 N N . ASN A 1 91 ? 7.622 -5.681 -8.754 1.00 90.75 91 ASN A N 1
ATOM 697 C CA . ASN A 1 91 ? 8.199 -5.434 -10.077 1.00 90.75 91 ASN A CA 1
ATOM 698 C C . ASN A 1 91 ? 8.431 -3.939 -10.366 1.00 90.75 91 ASN A C 1
ATOM 700 O O . ASN A 1 91 ? 8.332 -3.496 -11.515 1.00 90.75 91 ASN A O 1
ATOM 704 N N . VAL A 1 92 ? 8.761 -3.176 -9.317 1.00 90.25 92 VAL A N 1
ATOM 705 C CA . VAL A 1 92 ? 9.075 -1.749 -9.410 1.00 90.25 92 VAL A CA 1
ATOM 706 C C . VAL A 1 92 ? 10.583 -1.523 -9.379 1.00 90.25 92 VAL A C 1
ATOM 708 O O . VAL A 1 92 ? 11.319 -2.204 -8.665 1.00 90.25 92 VAL A O 1
ATOM 711 N N . THR A 1 93 ? 11.049 -0.549 -10.151 1.00 88.06 93 THR A N 1
ATOM 712 C CA . THR A 1 93 ? 12.446 -0.107 -10.188 1.00 88.06 93 THR A CA 1
ATOM 713 C C . THR A 1 93 ? 12.525 1.398 -9.974 1.00 88.06 93 THR A C 1
ATOM 715 O O . THR A 1 93 ? 11.579 2.119 -10.272 1.00 88.06 93 THR A O 1
ATOM 718 N N . ILE A 1 94 ? 13.647 1.891 -9.453 1.00 80.25 94 ILE A N 1
ATOM 719 C CA . ILE A 1 94 ? 13.891 3.330 -9.272 1.00 80.25 94 ILE A CA 1
ATOM 720 C C . ILE A 1 94 ? 14.859 3.799 -10.359 1.00 80.25 94 ILE A C 1
ATOM 722 O O . ILE A 1 94 ? 15.837 3.108 -10.657 1.00 80.25 94 ILE A O 1
ATOM 726 N N . GLY A 1 95 ? 14.588 4.961 -10.958 1.00 67.19 95 GLY A N 1
ATOM 727 C CA . GLY A 1 95 ? 15.489 5.583 -11.933 1.00 67.19 95 GLY A CA 1
ATOM 728 C C . GLY A 1 95 ? 16.882 5.832 -11.339 1.00 67.19 95 GLY A C 1
ATOM 729 O O . GLY A 1 95 ? 17.017 6.268 -10.199 1.00 67.19 95 GLY A O 1
ATOM 730 N N . SER A 1 96 ? 17.938 5.551 -12.103 1.00 52.88 96 SER A N 1
ATOM 731 C CA . SER A 1 96 ? 19.334 5.432 -11.646 1.00 52.88 96 SER A CA 1
ATOM 732 C C . SER A 1 96 ? 20.036 6.726 -11.185 1.00 52.88 96 SER A C 1
ATOM 734 O O . SER A 1 96 ? 21.263 6.766 -11.166 1.00 52.88 96 SER A O 1
ATOM 736 N N . THR A 1 97 ? 19.317 7.796 -10.836 1.00 49.59 97 THR A N 1
AT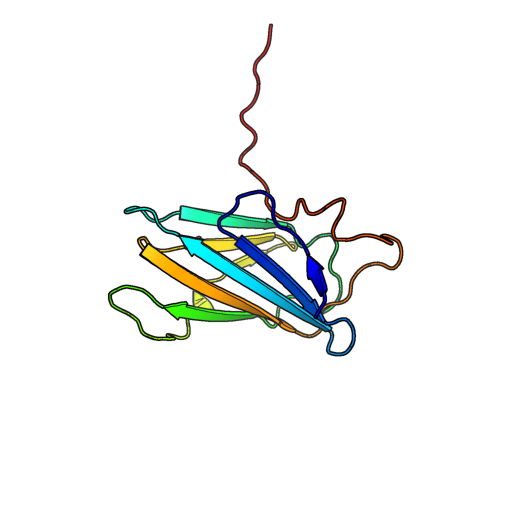OM 737 C CA . THR A 1 97 ? 19.908 9.130 -10.597 1.00 49.59 97 THR A CA 1
ATOM 738 C C . THR A 1 97 ? 19.753 9.699 -9.190 1.00 49.59 97 THR A C 1
ATOM 740 O O . THR A 1 97 ? 20.228 10.807 -8.960 1.00 49.59 97 THR A O 1
ATOM 743 N N . GLN A 1 98 ? 19.169 8.992 -8.220 1.00 50.59 98 GLN A N 1
ATOM 744 C CA . GLN A 1 98 ? 19.057 9.528 -6.857 1.00 50.59 98 GLN A CA 1
ATOM 745 C C . GLN A 1 98 ? 19.850 8.702 -5.844 1.00 50.59 98 GLN A C 1
ATOM 747 O O . GLN A 1 98 ? 19.391 7.695 -5.314 1.00 50.59 98 GLN A O 1
ATOM 752 N N . SER A 1 99 ? 21.069 9.172 -5.563 1.00 43.75 99 SER A N 1
ATOM 753 C CA . SER A 1 99 ? 21.998 8.586 -4.586 1.00 43.75 99 SER A CA 1
ATOM 754 C C . SER A 1 99 ? 21.532 8.694 -3.129 1.00 43.75 99 SER A C 1
ATOM 756 O O . SER A 1 99 ? 22.239 8.214 -2.246 1.00 43.75 99 SER A O 1
ATOM 758 N N . ASN A 1 100 ? 20.375 9.304 -2.839 1.00 45.22 100 ASN A N 1
ATOM 759 C CA . ASN A 1 100 ? 19.874 9.388 -1.472 1.00 45.22 100 ASN A CA 1
ATOM 760 C C . ASN A 1 100 ? 18.349 9.590 -1.391 1.00 45.22 100 ASN A C 1
ATOM 762 O O . ASN A 1 100 ? 17.860 10.699 -1.205 1.00 45.22 100 ASN A O 1
ATOM 766 N N . LEU A 1 101 ? 17.589 8.496 -1.467 1.00 50.53 101 LEU A N 1
ATOM 767 C CA . LEU A 1 101 ? 16.124 8.484 -1.285 1.00 50.53 101 LEU A CA 1
ATOM 768 C C . LEU A 1 101 ? 15.682 8.813 0.158 1.00 50.53 101 LEU A C 1
ATOM 770 O O . LEU A 1 101 ? 14.493 8.902 0.446 1.00 50.53 101 LEU A O 1
ATOM 774 N N . VAL A 1 102 ? 16.638 8.972 1.082 1.00 47.41 102 VAL A N 1
ATOM 775 C CA . VAL A 1 102 ? 16.400 9.449 2.453 1.00 47.41 102 VAL A CA 1
ATOM 776 C C . VAL A 1 102 ? 16.373 10.987 2.508 1.00 47.41 102 VAL A C 1
ATOM 778 O O . VAL A 1 102 ? 15.853 11.546 3.470 1.00 47.41 102 VAL A O 1
ATOM 781 N N . GLN A 1 103 ? 16.922 11.675 1.495 1.00 42.28 103 GLN A N 1
ATOM 782 C CA . GLN A 1 103 ? 17.123 13.131 1.489 1.00 42.28 103 GLN A CA 1
ATOM 783 C C . GLN A 1 103 ? 16.045 13.916 0.714 1.00 42.28 103 GLN A C 1
ATOM 785 O O . GLN A 1 103 ? 15.751 15.033 1.121 1.00 42.28 103 GLN A O 1
ATOM 790 N N . ASP A 1 104 ? 15.418 13.317 -0.309 1.00 46.00 104 ASP A N 1
ATOM 791 C CA . ASP A 1 104 ? 14.273 13.859 -1.074 1.00 46.00 104 ASP A CA 1
ATOM 792 C C . ASP A 1 104 ? 13.111 12.841 -1.059 1.00 46.00 104 ASP A C 1
ATOM 794 O O . ASP A 1 104 ? 12.893 12.092 -2.008 1.00 46.00 104 ASP A O 1
ATOM 798 N N . GLY A 1 105 ? 12.419 12.728 0.078 1.00 50.28 105 GLY A N 1
ATOM 799 C CA . GLY A 1 105 ? 11.374 11.720 0.328 1.00 50.28 105 GLY A CA 1
ATOM 800 C C . GLY A 1 105 ? 9.935 12.166 0.027 1.00 50.28 105 GLY A C 1
ATOM 801 O O . GLY A 1 105 ? 9.005 11.679 0.670 1.00 50.28 105 GLY A O 1
ATOM 802 N N . ASP A 1 106 ? 9.704 13.135 -0.863 1.00 56.09 106 ASP A N 1
ATOM 803 C CA . ASP A 1 106 ? 8.371 13.732 -1.060 1.00 56.09 106 ASP A CA 1
ATOM 804 C C . ASP A 1 106 ? 7.446 12.915 -1.988 1.00 56.09 106 ASP A C 1
ATOM 806 O O . ASP A 1 106 ? 6.948 13.364 -3.012 1.00 56.09 106 ASP A O 1
ATOM 810 N N . PHE A 1 107 ? 7.127 11.686 -1.587 1.00 59.22 107 PH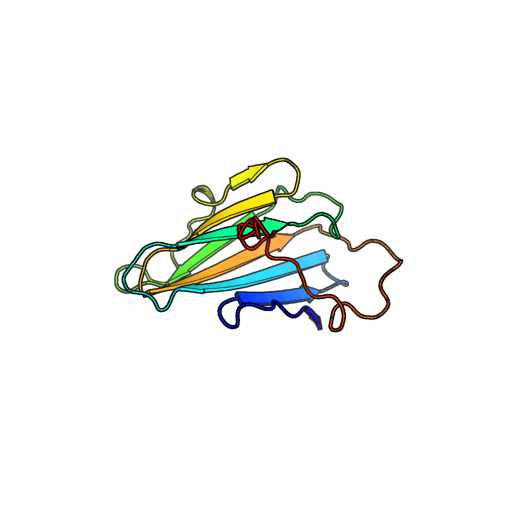E A N 1
ATOM 811 C CA . PHE A 1 107 ? 6.185 10.840 -2.334 1.00 59.22 107 PHE A CA 1
ATOM 812 C C . PHE A 1 107 ? 4.711 11.227 -2.139 1.00 59.22 107 PHE A C 1
ATOM 814 O O . PHE A 1 107 ? 3.845 10.709 -2.842 1.00 59.22 107 PHE A O 1
ATOM 821 N N . GLU A 1 108 ? 4.400 12.117 -1.196 1.00 52.81 108 GLU A N 1
ATOM 822 C CA . GLU A 1 108 ? 3.033 12.537 -0.888 1.00 52.81 108 GLU A CA 1
ATOM 823 C C . GLU A 1 108 ? 2.727 13.912 -1.474 1.00 52.81 108 GLU A C 1
ATOM 825 O O . GLU A 1 108 ? 3.338 14.918 -1.109 1.00 52.81 108 GLU A O 1
ATOM 830 N N . THR A 1 109 ? 1.718 13.987 -2.342 1.00 56.53 109 THR A N 1
ATOM 831 C CA . THR A 1 109 ? 1.182 15.284 -2.749 1.00 56.53 109 THR A CA 1
ATOM 832 C C . THR A 1 109 ? 0.276 15.789 -1.634 1.00 56.53 109 THR A C 1
ATOM 834 O O . THR A 1 109 ? -0.885 15.387 -1.538 1.00 56.53 109 THR A O 1
ATOM 837 N N . GLN A 1 110 ? 0.775 16.689 -0.788 1.00 51.47 110 GLN A N 1
ATOM 838 C CA . GLN A 1 110 ? -0.121 17.529 0.008 1.00 51.47 110 GLN A CA 1
ATOM 839 C C . GLN A 1 110 ? -1.034 18.278 -0.979 1.00 51.47 110 GLN A C 1
ATOM 841 O O . GLN A 1 110 ? -0.519 18.802 -1.974 1.00 51.47 110 GLN A O 1
ATOM 846 N N . PRO A 1 111 ? -2.361 18.370 -0.760 1.00 41.81 111 PRO A N 1
ATOM 847 C CA . PRO A 1 111 ? -3.166 19.312 -1.520 1.00 41.81 111 PRO A CA 1
ATOM 848 C C . PRO A 1 111 ? -2.534 20.684 -1.305 1.00 41.81 111 PRO A C 1
ATOM 850 O O . PRO A 1 111 ? -2.489 21.183 -0.179 1.00 41.81 111 PRO A O 1
ATOM 853 N N . THR A 1 112 ? -1.969 21.260 -2.367 1.00 43.22 112 THR A N 1
ATOM 854 C CA . THR A 1 112 ? -1.328 22.568 -2.309 1.00 43.22 112 THR A CA 1
ATOM 855 C C . THR A 1 112 ? -2.329 23.535 -1.700 1.00 43.22 112 THR A C 1
ATOM 857 O O . THR A 1 112 ? -3.333 23.881 -2.327 1.00 43.22 112 THR A O 1
ATOM 860 N N . LYS A 1 113 ? -2.065 23.978 -0.468 1.00 41.94 113 LYS A N 1
ATOM 861 C CA . LYS A 1 113 ? -2.615 25.231 0.029 1.00 41.94 113 LYS A CA 1
ATOM 862 C C . LYS A 1 113 ? -2.144 26.265 -0.982 1.00 41.94 113 LYS A C 1
ATOM 864 O O . LYS A 1 113 ? -0.971 26.629 -0.986 1.00 41.94 113 LYS A O 1
ATOM 869 N N . TRP A 1 114 ? -3.027 26.666 -1.890 1.00 39.88 114 TRP A N 1
ATOM 870 C CA . TRP A 1 114 ? -2.790 27.817 -2.740 1.00 39.88 114 TRP A CA 1
ATOM 871 C C . TRP A 1 114 ? -2.561 28.989 -1.790 1.00 39.88 114 TRP A C 1
ATOM 873 O O . TRP A 1 114 ? -3.500 29.517 -1.195 1.00 39.88 114 TRP A O 1
ATOM 883 N N . LEU A 1 115 ? -1.295 29.349 -1.584 1.00 45.69 115 LEU A N 1
ATOM 884 C CA . LEU A 1 115 ? -0.934 30.646 -1.049 1.00 45.69 115 LEU A CA 1
ATOM 885 C C . LEU A 1 115 ? -1.335 31.650 -2.127 1.00 45.69 115 LEU A C 1
ATOM 887 O O . LEU A 1 115 ? -0.546 31.994 -3.001 1.00 45.69 115 LEU A O 1
ATOM 891 N N . LEU A 1 116 ? -2.591 32.091 -2.083 1.00 38.44 116 LEU A N 1
ATOM 892 C CA . LEU A 1 116 ? -2.964 33.375 -2.652 1.00 38.44 116 LEU A CA 1
ATOM 893 C C . LEU A 1 116 ? -2.331 34.427 -1.740 1.00 38.44 116 LEU A C 1
ATOM 895 O O . LEU A 1 116 ? -2.905 34.839 -0.736 1.00 38.44 116 LEU A O 1
ATOM 899 N N . GLY A 1 117 ? -1.069 34.734 -2.027 1.00 45.38 117 GLY A N 1
ATOM 900 C CA . GLY A 1 117 ? -0.380 35.875 -1.457 1.00 45.38 117 GLY A CA 1
ATOM 901 C C . GLY A 1 117 ? -0.736 37.151 -2.210 1.00 45.38 117 GLY A C 1
ATOM 902 O O . GLY A 1 117 ? -0.970 37.103 -3.417 1.00 45.38 117 GLY A O 1
ATOM 903 N N . GLY A 1 118 ? -0.665 38.263 -1.475 1.00 38.53 118 GLY A N 1
ATOM 904 C CA . GLY A 1 118 ? -0.357 39.596 -2.001 1.00 38.53 118 GLY A CA 1
ATOM 905 C C . GLY A 1 118 ? -1.549 40.459 -2.344 1.00 38.53 118 GLY A C 1
ATOM 906 O O . GLY A 1 118 ? -2.014 40.354 -3.496 1.00 38.53 118 GLY A O 1
#

pLDDT: mean 81.41, std 18.55, range [38.44, 98.25]

Organism: NCBI:txid39272

Secondary structure (DSSP, 8-state):
-EEE--TTSSEEEEEETTTTEEEEEEEE-SSS-EEEEEE-TTEEE-TT-EEEEEE-SS-SSEE-GGG-EEETTEEEEEEPTTEEEEEEE-SEEE-TT-S-TTTS---B----------

Sequence (118 aa):
FSIINTNDGNTLAAYDARSGTLVLVVINPSKENEQRVFNLDLFFGSLNEITATRTSPSEQHQNVSQEVALVNKTLTYLSPAESITTLVLKNVTIGSTQSNLVQDGDFETQPTKWLLGG

Radius of gyration: 14.68 Å; chains: 1; bounding box: 36×48×29 Å